Protein AF-A0A3D8I8Z7-F1 (afdb_monomer_lite)

Foldseek 3Di:
DAEEDEFEPDPVRVVVVVVVVVPDVRYHYHYDHDD

Sequence (35 aa):
MKVFHLSHIDLDGYGCQLVSREFFQDIVFYNANYG

Structure (mmCIF, N/CA/C/O backbone):
data_AF-A0A3D8I8Z7-F1
#
_entry.id   AF-A0A3D8I8Z7-F1
#
loop_
_atom_site.group_PDB
_atom_site.id
_atom_site.type_symbol
_atom_sit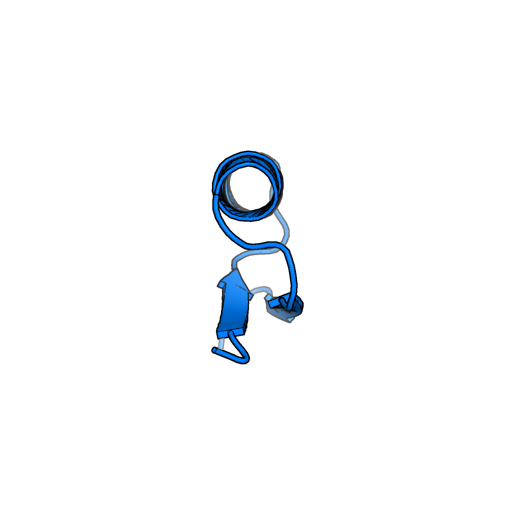e.label_atom_id
_atom_site.label_alt_id
_atom_site.label_comp_id
_atom_site.label_asym_id
_atom_site.label_entity_id
_atom_site.label_seq_id
_atom_site.pdbx_PDB_ins_code
_atom_site.Cartn_x
_atom_site.Cartn_y
_atom_site.Cartn_z
_atom_site.occupancy
_atom_site.B_iso_or_equiv
_atom_site.auth_seq_id
_atom_site.auth_comp_id
_atom_site.auth_asym_id
_atom_site.auth_atom_id
_atom_site.pdbx_PDB_model_num
ATOM 1 N N . MET A 1 1 ? -16.380 -1.690 10.127 1.00 85.62 1 MET A N 1
ATOM 2 C CA . MET A 1 1 ? -16.476 -1.380 8.684 1.00 85.62 1 MET A CA 1
ATOM 3 C C . MET A 1 1 ? -15.304 -2.067 8.028 1.00 85.62 1 MET A C 1
ATOM 5 O O . MET A 1 1 ? -14.189 -1.790 8.445 1.00 85.62 1 MET A O 1
ATOM 9 N N . LYS A 1 2 ? -15.555 -2.964 7.076 1.00 94.31 2 LYS A N 1
ATOM 10 C CA . LYS A 1 2 ? -14.484 -3.691 6.398 1.00 94.31 2 LYS A CA 1
ATOM 11 C C . LYS A 1 2 ? -13.904 -2.839 5.270 1.00 94.31 2 LYS A C 1
ATOM 13 O O . LYS A 1 2 ? -14.658 -2.417 4.394 1.00 94.31 2 LYS A O 1
ATOM 18 N N . VAL A 1 3 ? -12.600 -2.575 5.311 1.00 98.38 3 VAL A N 1
ATOM 19 C CA . VAL A 1 3 ? -11.875 -1.741 4.335 1.00 98.38 3 VAL A CA 1
ATOM 20 C C . VAL A 1 3 ? -11.015 -2.620 3.427 1.00 98.38 3 VAL A C 1
ATOM 22 O O . VAL A 1 3 ? -10.393 -3.574 3.884 1.00 98.38 3 VAL A O 1
ATOM 25 N N . PHE A 1 4 ? -10.951 -2.285 2.140 1.00 98.50 4 PHE A N 1
ATOM 26 C CA . PHE A 1 4 ? -10.028 -2.898 1.184 1.00 98.50 4 PHE A CA 1
ATOM 27 C C . PHE A 1 4 ? -9.145 -1.785 0.606 1.00 98.50 4 PHE A C 1
ATOM 29 O O . PHE A 1 4 ? -9.666 -0.851 -0.000 1.00 98.50 4 PHE A O 1
ATOM 36 N N . HIS A 1 5 ? -7.831 -1.851 0.832 1.00 98.44 5 HIS A N 1
ATOM 37 C CA . HIS A 1 5 ? -6.879 -0.800 0.458 1.00 98.44 5 HIS A CA 1
ATOM 38 C C . HIS A 1 5 ? -5.871 -1.337 -0.564 1.00 98.44 5 HIS A C 1
ATOM 40 O O . HIS A 1 5 ? -4.978 -2.115 -0.228 1.00 98.44 5 HIS A O 1
ATOM 46 N N . LEU A 1 6 ? -6.038 -0.912 -1.819 1.00 98.44 6 LEU A N 1
ATOM 47 C CA . LEU A 1 6 ? -5.103 -1.155 -2.915 1.00 98.44 6 LEU A CA 1
ATOM 48 C C . LEU A 1 6 ? -4.076 -0.019 -2.988 1.00 98.44 6 LEU A C 1
ATOM 50 O O . LEU A 1 6 ? -4.470 1.142 -3.055 1.00 98.44 6 LEU A O 1
ATOM 54 N N . SER A 1 7 ? -2.788 -0.357 -3.004 1.00 98.38 7 SER A N 1
ATOM 55 C CA . SER A 1 7 ? -1.687 0.611 -3.096 1.00 98.38 7 SER A CA 1
ATOM 56 C C . SER A 1 7 ? -0.616 0.178 -4.109 1.00 98.38 7 SER A C 1
ATOM 58 O O . SER A 1 7 ? -0.707 -0.898 -4.707 1.00 98.38 7 SER A O 1
ATOM 60 N N . HIS A 1 8 ? 0.405 1.010 -4.311 1.00 98.31 8 HIS A N 1
ATOM 61 C CA . HIS A 1 8 ? 1.560 0.688 -5.150 1.00 98.31 8 HIS A CA 1
ATOM 62 C C . HIS A 1 8 ? 2.543 -0.271 -4.438 1.00 98.31 8 HIS A C 1
ATOM 64 O O . HIS A 1 8 ? 2.373 -0.573 -3.252 1.00 98.31 8 HIS A O 1
ATOM 70 N N . ILE A 1 9 ? 3.542 -0.802 -5.154 1.00 98.44 9 ILE A N 1
ATOM 71 C CA . ILE A 1 9 ? 4.532 -1.763 -4.611 1.00 98.44 9 ILE A CA 1
ATOM 72 C C . ILE A 1 9 ? 5.871 -1.125 -4.218 1.00 98.44 9 ILE A C 1
ATOM 74 O O . ILE A 1 9 ? 6.798 -1.842 -3.839 1.00 98.44 9 ILE A O 1
ATOM 78 N N . ASP A 1 10 ? 6.003 0.191 -4.343 1.00 98.50 10 ASP A N 1
ATOM 79 C CA . ASP A 1 10 ? 7.192 0.915 -3.910 1.00 98.50 1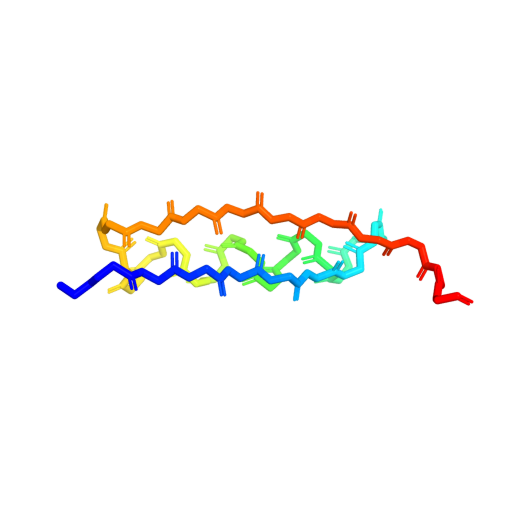0 ASP A CA 1
ATOM 80 C C . ASP A 1 10 ? 7.111 1.310 -2.424 1.00 98.50 10 ASP A C 1
ATOM 82 O O . ASP A 1 10 ? 6.169 0.967 -1.702 1.00 98.50 10 ASP A O 1
ATOM 86 N N . LEU A 1 11 ? 8.147 2.002 -1.942 1.00 98.62 11 LEU A N 1
ATOM 87 C CA . LEU A 1 11 ? 8.249 2.402 -0.538 1.00 98.62 11 LEU A CA 1
ATOM 88 C C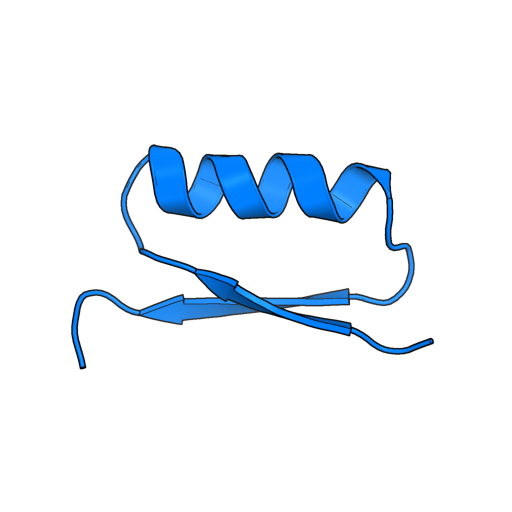 . LEU A 1 11 ? 7.058 3.262 -0.101 1.00 98.62 11 LEU A C 1
ATOM 90 O O . LEU A 1 11 ? 6.542 3.071 1.000 1.00 98.62 11 LEU A O 1
ATOM 94 N N . ASP A 1 12 ? 6.619 4.184 -0.955 1.00 98.62 12 ASP A N 1
ATOM 95 C CA . ASP A 1 12 ? 5.499 5.069 -0.646 1.00 98.62 12 ASP A CA 1
ATOM 96 C C . ASP A 1 12 ? 4.170 4.297 -0.621 1.00 98.62 12 ASP A C 1
ATOM 98 O O . ASP A 1 12 ? 3.362 4.450 0.301 1.00 98.62 12 ASP A O 1
ATOM 102 N N . GLY A 1 13 ? 3.987 3.354 -1.552 1.00 98.44 13 GLY A N 1
ATOM 103 C CA . GLY A 1 13 ? 2.825 2.473 -1.582 1.00 98.44 13 GLY A CA 1
ATOM 104 C C . GLY A 1 13 ? 2.651 1.653 -0.298 1.00 98.44 13 GLY A C 1
ATOM 105 O O . GLY A 1 13 ? 1.549 1.601 0.264 1.00 98.44 13 GLY A O 1
ATOM 106 N N . TYR A 1 14 ? 3.733 1.070 0.222 1.00 98.56 14 TYR A N 1
ATOM 107 C CA . TYR A 1 14 ? 3.709 0.392 1.524 1.00 98.56 14 TYR A CA 1
ATOM 108 C C . TYR A 1 14 ? 3.606 1.366 2.708 1.00 98.56 14 TYR A C 1
ATOM 110 O O . TYR A 1 14 ? 2.967 1.040 3.713 1.00 98.56 14 TYR A O 1
ATOM 118 N N . GLY A 1 15 ? 4.164 2.573 2.592 1.00 98.75 15 GLY A N 1
ATOM 119 C CA . GLY A 1 15 ? 3.988 3.649 3.572 1.00 98.75 15 GLY A CA 1
ATOM 120 C C . GLY A 1 15 ? 2.514 4.010 3.774 1.00 98.75 15 GLY A C 1
ATOM 121 O O . GLY A 1 15 ? 2.042 4.095 4.910 1.00 98.75 15 GLY A O 1
ATOM 122 N N . CYS A 1 16 ? 1.747 4.108 2.686 1.00 98.62 16 CYS A N 1
ATOM 123 C CA . CYS A 1 16 ? 0.303 4.342 2.738 1.00 98.62 16 CYS A CA 1
ATOM 124 C C . CYS A 1 16 ? -0.441 3.236 3.506 1.00 98.62 16 CYS A C 1
ATOM 126 O O . CYS A 1 16 ? -1.347 3.515 4.300 1.00 98.62 16 CYS A O 1
ATOM 128 N N . GLN A 1 17 ? -0.045 1.974 3.315 1.00 98.62 17 GLN A N 1
ATOM 129 C CA . GLN A 1 17 ? -0.640 0.850 4.040 1.00 98.62 17 GLN A CA 1
ATOM 130 C C . GLN A 1 17 ? -0.314 0.906 5.535 1.00 98.62 17 GLN A C 1
ATOM 132 O O . GLN A 1 17 ? -1.225 0.734 6.349 1.00 98.62 17 GLN A O 1
ATOM 137 N N . LEU A 1 18 ? 0.933 1.234 5.896 1.00 98.50 18 LEU A N 1
ATOM 138 C CA . LEU A 1 18 ? 1.336 1.450 7.289 1.00 98.50 18 LEU A CA 1
ATOM 139 C C . LEU A 1 18 ? 0.452 2.503 7.953 1.00 98.50 18 LEU A C 1
ATOM 141 O O . LEU A 1 18 ? -0.122 2.221 8.999 1.00 98.50 18 LEU A O 1
ATOM 145 N N . VAL A 1 19 ? 0.287 3.671 7.325 1.00 98.69 19 VAL A N 1
ATOM 146 C CA . VAL A 1 19 ? -0.559 4.744 7.866 1.00 98.69 19 VAL A CA 1
ATOM 147 C C . VAL A 1 19 ? -1.996 4.257 8.039 1.00 98.69 19 VAL A C 1
ATOM 149 O O . VAL A 1 19 ? -2.557 4.383 9.120 1.00 98.69 19 VAL A O 1
ATOM 152 N N . SER A 1 20 ? -2.592 3.649 7.011 1.00 98.31 20 SER A N 1
ATOM 153 C CA . SER A 1 20 ? -3.998 3.224 7.068 1.00 98.31 20 SER A CA 1
ATOM 154 C C . SER A 1 20 ? -4.290 2.152 8.130 1.00 98.31 20 SER A C 1
ATOM 156 O O . SER A 1 20 ? -5.382 2.144 8.702 1.00 98.31 20 SER A O 1
ATOM 158 N N . ARG A 1 21 ? -3.317 1.288 8.449 1.00 97.69 21 ARG A N 1
ATOM 159 C CA . ARG A 1 21 ? -3.442 0.270 9.503 1.00 97.69 21 ARG A CA 1
ATOM 160 C C . ARG A 1 21 ? -3.642 0.886 10.892 1.00 97.69 21 ARG A C 1
ATOM 162 O O . ARG A 1 21 ? -4.317 0.286 11.720 1.00 97.69 21 ARG A O 1
ATOM 169 N N . GLU A 1 22 ? -3.109 2.081 11.139 1.00 98.25 22 GLU A N 1
ATOM 170 C CA . GLU A 1 22 ? -3.246 2.764 12.434 1.00 98.25 22 GLU A CA 1
ATOM 171 C C . GLU A 1 22 ? -4.664 3.329 12.664 1.00 98.25 22 GLU A C 1
ATOM 173 O O . GLU A 1 22 ? -5.029 3.643 13.796 1.00 98.25 22 GLU A O 1
ATOM 178 N N . PHE A 1 23 ? -5.492 3.422 11.613 1.00 98.12 23 PHE A N 1
ATOM 179 C CA . PHE A 1 23 ? -6.863 3.950 11.690 1.00 98.12 23 PHE A CA 1
ATOM 180 C C . PHE A 1 23 ? -7.948 2.877 11.528 1.00 98.12 23 PHE A C 1
ATOM 182 O O . PHE A 1 23 ? -9.050 3.037 12.058 1.00 98.12 23 PHE A O 1
ATOM 189 N N . PHE A 1 24 ? -7.670 1.788 10.803 1.00 97.88 24 PHE A N 1
ATOM 190 C CA . PHE A 1 24 ? -8.664 0.762 10.482 1.00 97.88 24 PHE A CA 1
ATOM 191 C C . PHE A 1 24 ? -8.276 -0.605 11.053 1.00 97.88 24 PHE A C 1
ATOM 193 O O . PHE A 1 24 ? -7.293 -1.208 10.638 1.00 97.88 24 PHE A O 1
ATOM 200 N N . GLN A 1 25 ? -9.101 -1.122 11.971 1.00 95.06 25 GLN A N 1
ATOM 201 C CA . GLN A 1 25 ? -8.890 -2.431 12.60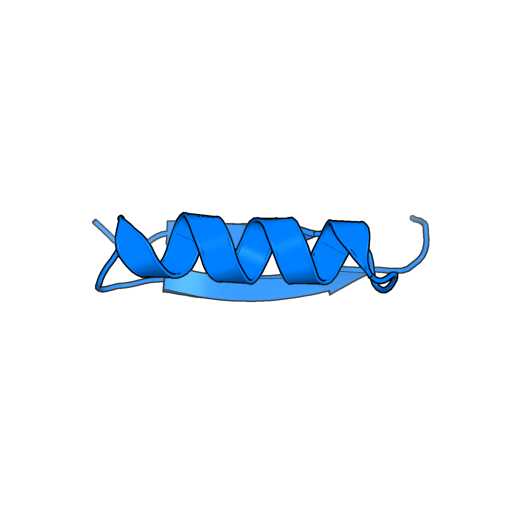7 1.00 95.06 25 GLN A CA 1
ATOM 202 C C . GLN A 1 25 ? -9.306 -3.625 11.724 1.00 95.06 25 GLN A C 1
ATOM 204 O O . GLN A 1 25 ? -8.751 -4.708 11.870 1.00 95.06 25 GLN A O 1
ATOM 209 N N . ASP A 1 26 ? -10.272 -3.443 10.815 1.00 97.81 26 ASP A N 1
ATOM 210 C CA . ASP A 1 26 ? -10.773 -4.478 9.893 1.00 97.81 26 ASP A CA 1
ATOM 211 C C . ASP A 1 26 ? -10.487 -4.055 8.442 1.00 97.81 26 ASP A C 1
ATOM 213 O O . ASP A 1 26 ? -11.338 -3.482 7.754 1.00 97.81 26 ASP A O 1
ATOM 217 N N . ILE A 1 27 ? -9.236 -4.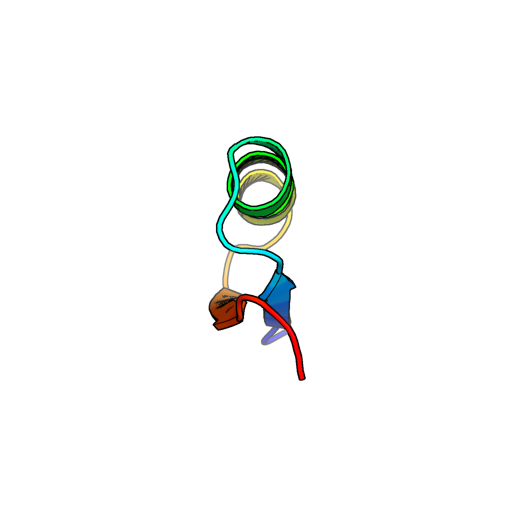256 8.015 1.00 98.50 27 ILE A N 1
ATOM 218 C CA . ILE A 1 27 ? -8.702 -3.835 6.714 1.00 98.50 27 ILE A CA 1
ATOM 219 C C . ILE A 1 27 ? -7.954 -4.976 6.013 1.00 98.50 27 ILE A C 1
ATOM 221 O O . ILE A 1 27 ? -7.236 -5.749 6.647 1.00 98.50 27 ILE A O 1
ATOM 225 N N . VAL A 1 28 ? -8.108 -5.069 4.691 1.00 98.62 28 VAL A N 1
ATOM 226 C CA . VAL A 1 28 ? -7.379 -6.003 3.822 1.00 98.62 28 VAL A CA 1
ATOM 227 C C . VAL A 1 28 ? -6.578 -5.216 2.790 1.00 98.62 28 VAL A C 1
ATOM 229 O O . VAL A 1 28 ? -7.113 -4.331 2.121 1.00 98.62 28 VAL A O 1
ATOM 232 N N . PHE A 1 29 ? -5.297 -5.550 2.657 1.00 98.50 29 PHE A N 1
ATOM 233 C CA . PHE A 1 29 ? -4.356 -4.861 1.781 1.00 98.50 29 PHE A CA 1
ATOM 234 C C . PHE A 1 29 ? -4.129 -5.612 0.472 1.00 98.50 29 PHE A C 1
ATOM 236 O O . PHE A 1 29 ? -4.011 -6.837 0.461 1.00 98.50 29 PHE A O 1
ATOM 243 N N . TYR A 1 30 ? -4.028 -4.854 -0.617 1.00 98.50 30 TYR A N 1
ATOM 244 C CA . TYR A 1 30 ? -3.620 -5.329 -1.936 1.00 98.50 30 TYR A CA 1
ATOM 245 C C . TYR A 1 30 ? -2.575 -4.373 -2.498 1.00 98.50 30 TYR A C 1
ATOM 247 O O . TYR A 1 30 ? -2.585 -3.178 -2.190 1.00 98.50 30 TYR A O 1
ATOM 255 N N . ASN A 1 31 ? -1.699 -4.878 -3.360 1.00 98.50 31 ASN A N 1
ATOM 256 C CA . ASN A 1 31 ? -0.721 -4.052 -4.049 1.00 98.50 31 ASN A CA 1
ATOM 257 C C . ASN A 1 31 ? -0.700 -4.380 -5.541 1.00 98.50 31 ASN A C 1
ATOM 259 O O . ASN A 1 31 ? -0.895 -5.532 -5.932 1.00 98.50 31 ASN A O 1
ATOM 263 N N . ALA A 1 32 ? -0.433 -3.370 -6.361 1.00 98.19 32 ALA A N 1
ATOM 264 C CA . ALA A 1 32 ? -0.205 -3.513 -7.792 1.00 98.19 32 ALA A CA 1
ATOM 265 C C . ALA A 1 32 ? 0.961 -2.616 -8.228 1.00 98.19 32 ALA A C 1
ATOM 267 O O . ALA A 1 32 ? 1.205 -1.567 -7.634 1.00 98.19 32 ALA A O 1
ATOM 268 N N . ASN A 1 33 ? 1.698 -3.034 -9.259 1.00 96.88 33 ASN A N 1
ATOM 269 C CA . ASN A 1 33 ? 2.743 -2.199 -9.845 1.00 96.88 33 ASN A CA 1
ATOM 270 C C . ASN A 1 33 ? 2.090 -1.105 -10.698 1.00 96.88 33 ASN A C 1
ATOM 272 O O . ASN A 1 33 ? 1.873 0.013 -10.257 1.00 96.88 33 ASN A O 1
ATOM 276 N N . TYR A 1 34 ? 1.644 -1.464 -11.881 1.00 90.81 34 TYR A N 1
ATOM 277 C CA . TYR A 1 34 ? 0.808 -0.634 -12.730 1.00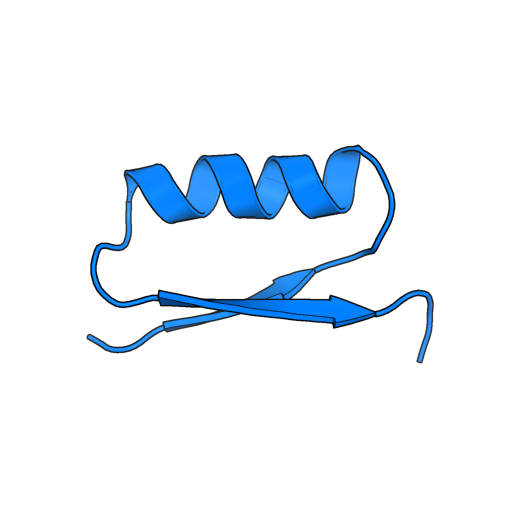 90.81 34 TYR A CA 1
ATOM 278 C C . TYR A 1 34 ? -0.379 -1.491 -13.167 1.00 90.81 34 TYR A C 1
ATOM 280 O O . TYR A 1 34 ? -0.335 -2.718 -13.032 1.00 90.81 34 TYR A O 1
ATOM 288 N N . GLY A 1 35 ? -1.453 -0.838 -13.606 1.00 68.44 35 GLY A N 1
ATOM 289 C CA . GLY A 1 35 ? -2.562 -1.523 -14.271 1.00 68.44 35 GLY A CA 1
ATOM 290 C C . GLY A 1 35 ? -2.128 -2.093 -15.610 1.00 68.44 35 GLY A C 1
ATOM 291 O O . GLY A 1 35 ? -1.379 -1.381 -16.316 1.00 68.44 35 GLY A O 1
#

Radius of gyration: 9.66 Å; chains: 1; bounding box: 25×11×27 Å

pLDDT: mean 96.71, std 5.48, range [68.44, 98.75]

Secondary structure (DSSP, 8-state):
--EEEEE-SSHHHHHHHHHHHTT-SSEEEEE-S--